Protein AF-A5GSL3-F1 (afdb_monomer_lite)

Sequence (99 aa):
MPLHNAILRYSQQRTRHHMTSSSSAPIRGAVVTTEDGGRLNAFASEPRMQVVEPENGWGFHERAEKLNGRMAMLGFIALLATEFAMGGEAFTRGLLGIG

Structure (mmCIF, N/CA/C/O backbone):
data_AF-A5GSL3-F1
#
_entry.id   AF-A5GSL3-F1
#
loop_
_atom_site.group_PDB
_atom_site.id
_atom_site.type_symbol
_atom_site.label_atom_id
_atom_site.label_alt_id
_atom_site.label_comp_id
_atom_site.label_asym_id
_atom_site.label_entity_id
_atom_site.label_seq_id
_atom_site.pdbx_PDB_ins_code
_atom_site.Cartn_x
_atom_site.Cartn_y
_atom_site.Cartn_z
_atom_site.occupancy
_atom_site.B_iso_or_equiv
_atom_site.auth_seq_id
_atom_site.auth_comp_id
_atom_site.auth_asym_id
_atom_site.auth_atom_id
_atom_site.pdbx_PDB_model_num
ATOM 1 N N . MET A 1 1 ? -28.466 -18.724 88.168 1.00 51.75 1 MET A N 1
ATOM 2 C CA . MET A 1 1 ? -28.256 -17.346 87.667 1.00 51.75 1 MET A CA 1
ATOM 3 C C . MET A 1 1 ? -28.469 -17.306 86.141 1.00 51.75 1 MET A C 1
ATOM 5 O O . MET A 1 1 ? -27.517 -17.532 85.408 1.00 51.75 1 MET A O 1
ATOM 9 N N . PRO A 1 2 ? -29.704 -17.106 85.637 1.00 60.25 2 PRO A N 1
ATOM 10 C CA . PRO A 1 2 ? -30.050 -17.254 84.209 1.00 60.25 2 PRO A CA 1
ATOM 11 C C . PRO A 1 2 ? -29.851 -15.990 83.342 1.00 60.25 2 PRO A C 1
ATOM 13 O O . PRO A 1 2 ? -29.929 -16.071 82.119 1.00 60.25 2 PRO A O 1
ATOM 16 N N . LEU A 1 3 ? -29.568 -14.827 83.944 1.00 57.53 3 LEU A N 1
ATOM 17 C CA . LEU A 1 3 ? -29.491 -13.541 83.229 1.00 57.53 3 LEU A CA 1
ATOM 18 C C . LEU A 1 3 ? -28.231 -13.377 82.363 1.00 57.53 3 LEU A C 1
ATOM 20 O O . LEU A 1 3 ? -28.264 -12.668 81.362 1.00 57.53 3 LEU A O 1
ATOM 24 N N . HIS A 1 4 ? -27.144 -14.080 82.687 1.00 57.91 4 HIS A N 1
ATOM 25 C CA . HIS A 1 4 ? -25.896 -14.002 81.921 1.00 57.91 4 HIS A CA 1
ATOM 26 C C . HIS A 1 4 ? -26.058 -14.576 80.499 1.00 57.91 4 HIS A C 1
ATOM 28 O O . HIS A 1 4 ? -25.588 -13.998 79.522 1.00 57.91 4 HIS A O 1
ATOM 34 N N . ASN A 1 5 ? -26.835 -15.657 80.365 1.00 60.00 5 ASN A N 1
ATOM 35 C CA . ASN A 1 5 ? -27.130 -16.272 79.069 1.00 60.00 5 ASN A CA 1
ATOM 36 C C . ASN A 1 5 ? -28.136 -15.469 78.233 1.00 60.00 5 ASN A C 1
ATOM 38 O O . ASN A 1 5 ? -28.132 -15.592 77.010 1.00 60.00 5 ASN A O 1
ATOM 42 N N . ALA A 1 6 ? -28.992 -14.656 78.861 1.00 62.75 6 ALA A N 1
ATOM 43 C CA . ALA A 1 6 ? -29.951 -13.812 78.149 1.00 62.75 6 ALA A CA 1
ATOM 44 C C . ALA A 1 6 ? -29.258 -12.620 77.468 1.00 62.75 6 ALA A C 1
ATOM 46 O O . ALA A 1 6 ? -29.552 -12.318 76.314 1.00 62.75 6 ALA A O 1
ATOM 47 N N . ILE A 1 7 ? -28.278 -12.003 78.137 1.00 59.34 7 ILE A N 1
ATOM 48 C CA . ILE A 1 7 ? -27.526 -10.854 77.607 1.00 59.34 7 ILE A CA 1
ATOM 49 C C . ILE A 1 7 ? -26.631 -11.268 76.432 1.00 59.34 7 ILE A C 1
ATOM 51 O O . ILE A 1 7 ? -26.572 -10.556 75.434 1.00 59.34 7 ILE A O 1
ATOM 55 N N . LEU A 1 8 ? -26.007 -12.449 76.498 1.00 59.41 8 LEU A N 1
ATOM 56 C CA . LEU A 1 8 ? -25.202 -12.989 75.394 1.00 59.41 8 LEU A CA 1
ATOM 57 C C . LEU A 1 8 ? -26.057 -13.358 74.170 1.00 59.41 8 LEU A C 1
ATOM 59 O O . LEU A 1 8 ? -25.621 -13.204 73.032 1.00 59.41 8 LEU A O 1
ATOM 63 N N . ARG A 1 9 ? -27.302 -13.805 74.378 1.00 63.19 9 ARG A N 1
ATOM 64 C CA . ARG A 1 9 ? -28.257 -14.020 73.275 1.00 63.19 9 ARG A CA 1
ATOM 65 C C . ARG A 1 9 ? -28.741 -12.694 72.688 1.00 63.19 9 ARG A C 1
ATOM 67 O O . ARG A 1 9 ? -28.854 -12.581 71.471 1.00 63.19 9 ARG A O 1
ATOM 74 N N . TYR A 1 10 ? -28.948 -11.686 73.534 1.00 55.34 10 TYR A N 1
ATOM 75 C CA . TYR A 1 10 ? -29.348 -10.344 73.117 1.00 55.34 10 TYR A CA 1
ATOM 76 C C . TYR A 1 10 ? -28.239 -9.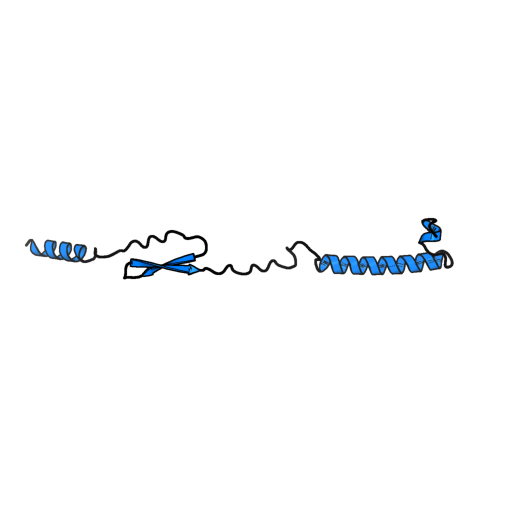621 72.330 1.00 55.34 10 TYR A C 1
ATOM 78 O O . TYR A 1 10 ? -28.522 -8.989 71.311 1.00 55.34 10 TYR A O 1
ATOM 86 N N . SER A 1 11 ? -26.967 -9.768 72.728 1.00 54.16 11 SER A N 1
ATOM 87 C CA . SER A 1 11 ? -25.829 -9.188 71.998 1.00 54.16 11 SER A CA 1
ATOM 88 C C . SER A 1 11 ? -25.607 -9.851 70.636 1.00 54.16 11 SER A C 1
ATOM 90 O O . SER A 1 11 ? -25.250 -9.165 69.684 1.00 54.16 11 SER A O 1
ATOM 92 N N . GLN A 1 12 ? -25.891 -11.152 70.510 1.00 55.09 12 GLN A N 1
ATOM 93 C CA . GLN A 1 12 ? -25.801 -11.873 69.234 1.00 55.09 12 GLN A CA 1
ATOM 94 C C . GLN A 1 12 ? -26.985 -11.592 68.295 1.00 55.09 12 GLN A C 1
ATOM 96 O O . GLN A 1 12 ? -26.835 -11.681 67.076 1.00 55.09 12 GLN A O 1
ATOM 101 N N . GLN A 1 13 ? -28.157 -11.232 68.831 1.00 49.81 13 GLN A N 1
ATOM 102 C CA . GLN A 1 13 ? -29.331 -10.874 68.024 1.00 49.81 13 GLN A CA 1
ATOM 103 C C . GLN A 1 13 ? -29.289 -9.428 67.512 1.00 49.81 13 GLN A C 1
ATOM 105 O O . GLN A 1 13 ? -29.752 -9.171 66.402 1.00 49.81 13 GLN A O 1
ATOM 110 N N . ARG A 1 14 ? -28.679 -8.489 68.251 1.00 48.56 14 ARG A N 1
ATOM 111 C CA . ARG A 1 14 ? -28.602 -7.073 67.841 1.00 48.56 14 ARG A CA 1
ATOM 112 C C . ARG A 1 14 ? -27.724 -6.830 66.606 1.00 48.56 14 ARG A C 1
ATOM 114 O O . ARG A 1 14 ? -27.910 -5.832 65.920 1.00 48.56 14 ARG A O 1
ATOM 121 N N . THR A 1 15 ? -26.827 -7.759 66.282 1.00 49.34 15 THR A N 1
ATOM 122 C CA . THR A 1 15 ? -25.955 -7.687 65.094 1.00 49.34 15 THR A CA 1
ATOM 123 C C . THR A 1 15 ? -26.607 -8.281 63.836 1.00 49.34 15 THR A C 1
ATOM 125 O O . THR A 1 15 ? -25.973 -8.369 62.790 1.00 49.34 15 THR A O 1
ATOM 128 N N . ARG A 1 16 ? -27.884 -8.690 63.894 1.00 46.16 16 ARG A N 1
ATOM 129 C CA . ARG A 1 16 ? -28.632 -9.218 62.738 1.00 46.16 16 ARG A CA 1
ATOM 130 C C . ARG A 1 16 ? -29.682 -8.248 62.200 1.00 46.16 16 ARG A C 1
ATOM 132 O O . ARG A 1 16 ? -30.777 -8.660 61.829 1.00 46.16 16 ARG A O 1
ATOM 139 N N . HIS A 1 17 ? -29.330 -6.971 62.095 1.00 40.31 17 HIS A N 1
ATOM 140 C CA . HIS A 1 17 ? -30.100 -6.017 61.305 1.00 40.31 17 HIS A CA 1
ATOM 141 C C . HIS A 1 17 ? -29.244 -5.451 60.172 1.00 40.31 17 HIS A C 1
ATOM 143 O O . HIS A 1 17 ? -28.247 -4.779 60.402 1.00 40.31 17 HIS A O 1
ATOM 149 N N . HIS A 1 18 ? -29.708 -5.740 58.954 1.00 45.34 18 HIS A N 1
ATOM 150 C CA . HIS A 1 18 ? -29.329 -5.125 57.684 1.00 45.34 18 HIS A CA 1
ATOM 151 C C . HIS A 1 18 ? -27.974 -5.515 57.067 1.00 45.34 18 HIS A C 1
ATOM 153 O O . HIS A 1 18 ? -27.150 -4.675 56.730 1.00 45.34 18 HIS A O 1
ATOM 159 N N . MET A 1 19 ? -27.788 -6.809 56.798 1.00 36.31 19 MET A N 1
ATOM 160 C CA . MET A 1 19 ? -27.053 -7.205 55.593 1.00 36.31 19 MET A CA 1
ATOM 161 C C . MET A 1 19 ? -28.041 -7.158 54.427 1.00 36.31 19 MET A C 1
ATOM 163 O O . MET A 1 19 ? -28.726 -8.140 54.144 1.00 36.31 19 MET A O 1
ATOM 167 N N . THR A 1 20 ? -28.169 -5.997 53.784 1.00 43.12 20 THR A N 1
ATOM 168 C CA . THR A 1 20 ? -28.685 -5.938 52.417 1.00 43.12 20 THR A CA 1
ATOM 169 C C . THR A 1 20 ? -27.714 -6.723 51.559 1.00 43.12 20 THR A C 1
ATOM 171 O O . THR A 1 20 ? -26.587 -6.305 51.308 1.00 43.12 20 THR A O 1
ATOM 174 N N . SER A 1 21 ? -28.125 -7.925 51.161 1.00 46.41 21 SER A N 1
ATOM 175 C CA . SER A 1 21 ? -27.462 -8.655 50.094 1.00 46.41 21 SER A CA 1
ATOM 176 C C . SER A 1 21 ? -27.499 -7.759 48.861 1.00 46.41 21 SER A C 1
ATOM 178 O O . SER A 1 21 ? -28.553 -7.603 48.242 1.00 46.41 21 SER A O 1
ATOM 180 N N . SER A 1 22 ? -26.371 -7.131 48.547 1.00 53.47 22 SER A N 1
ATOM 181 C CA . SER A 1 22 ? -26.142 -6.399 47.310 1.00 53.47 22 SER A CA 1
ATOM 182 C C . SER A 1 22 ? -26.219 -7.388 46.146 1.00 53.47 22 SER A C 1
ATOM 184 O O . SER A 1 22 ? -25.215 -7.902 45.661 1.00 53.47 22 SER A O 1
ATOM 186 N N . SER A 1 23 ? -27.433 -7.722 45.709 1.00 53.31 23 SER A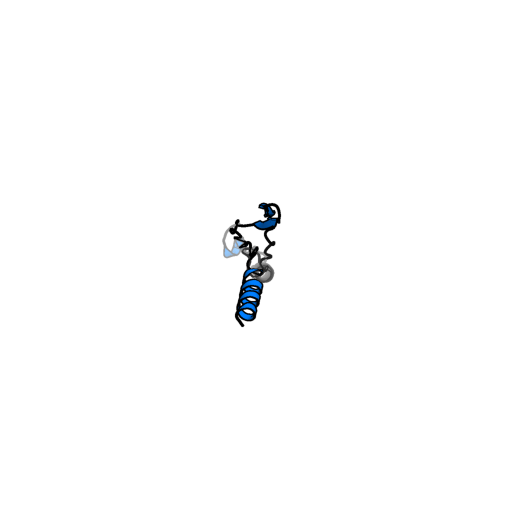 N 1
ATOM 187 C CA . SER A 1 23 ? -27.636 -8.501 44.495 1.00 53.31 23 SER A CA 1
ATOM 188 C C . SER A 1 23 ? -27.367 -7.579 43.310 1.00 53.31 23 SER A C 1
ATOM 190 O O . SER A 1 23 ? -28.278 -6.963 42.755 1.00 53.31 23 SER A O 1
ATOM 192 N N . SER A 1 24 ? -26.092 -7.444 42.954 1.00 56.44 24 SER A N 1
ATOM 193 C CA . SER A 1 24 ? -25.657 -6.829 41.708 1.00 56.44 24 SER A CA 1
ATOM 194 C C . SER A 1 24 ? -26.091 -7.729 40.553 1.00 56.44 24 SER A C 1
ATOM 196 O O . SER A 1 24 ? -25.356 -8.604 40.103 1.00 56.44 24 SER A O 1
ATOM 198 N N . ALA A 1 25 ? -27.322 -7.555 40.070 1.00 56.00 25 ALA A N 1
ATOM 199 C CA . ALA A 1 25 ? -27.692 -8.121 38.781 1.00 56.00 25 ALA A CA 1
ATOM 200 C C . ALA A 1 25 ? -26.695 -7.564 37.742 1.00 56.00 25 ALA A C 1
ATOM 202 O O . ALA A 1 25 ? -26.608 -6.340 37.600 1.00 56.00 25 ALA A O 1
ATOM 203 N N . PRO A 1 26 ? -25.893 -8.405 37.060 1.00 59.53 26 PRO A N 1
ATOM 204 C CA . PRO A 1 26 ? -24.869 -7.913 36.152 1.00 59.53 26 PRO A CA 1
ATOM 205 C C . PRO A 1 26 ? -25.543 -7.373 34.889 1.00 59.53 26 PRO A C 1
ATOM 207 O O . PRO A 1 26 ? -25.857 -8.118 33.960 1.00 59.53 26 PRO A O 1
ATOM 210 N N . ILE A 1 27 ? -25.780 -6.063 34.848 1.00 63.09 27 ILE A N 1
ATOM 211 C CA . ILE A 1 27 ? -26.180 -5.371 33.625 1.00 63.09 27 ILE A CA 1
ATOM 212 C C . ILE A 1 27 ? -24.916 -5.228 32.770 1.00 63.09 27 ILE A C 1
ATOM 214 O O . ILE A 1 27 ? -23.955 -4.567 33.160 1.00 63.09 27 ILE A O 1
ATOM 218 N N . ARG A 1 28 ? -24.879 -5.903 31.614 1.00 71.50 28 ARG A N 1
ATOM 219 C CA . ARG A 1 28 ? -23.711 -5.878 30.717 1.00 71.50 28 ARG A CA 1
ATOM 220 C C . ARG A 1 28 ? -23.388 -4.439 30.312 1.00 71.50 28 ARG A C 1
ATOM 222 O O . ARG A 1 28 ? -24.236 -3.759 29.748 1.00 71.50 28 ARG A O 1
ATOM 229 N N . GLY A 1 29 ? -22.151 -4.013 30.563 1.00 69.94 29 GLY A N 1
ATOM 230 C CA . GLY A 1 29 ? -21.676 -2.675 30.200 1.00 69.94 29 GLY A CA 1
ATOM 231 C C . GLY A 1 29 ? -22.095 -1.561 31.163 1.00 69.94 29 GLY A C 1
ATOM 232 O O . GLY A 1 29 ? -21.899 -0.395 30.834 1.00 69.94 29 GLY A O 1
ATOM 233 N N . ALA A 1 30 ? -22.639 -1.884 32.341 1.00 71.38 30 ALA A N 1
ATOM 234 C CA . ALA A 1 30 ? -22.942 -0.893 33.366 1.00 71.38 30 ALA A CA 1
ATOM 235 C C . ALA A 1 30 ? -22.490 -1.354 34.757 1.00 71.38 30 ALA A C 1
ATOM 237 O O . ALA A 1 30 ? -22.644 -2.519 35.127 1.00 71.38 30 ALA A O 1
ATOM 238 N N . VAL A 1 31 ? -21.951 -0.424 35.544 1.00 76.69 31 VAL A N 1
ATOM 239 C CA . VAL A 1 31 ? -21.720 -0.634 36.977 1.00 76.69 31 VAL A CA 1
ATOM 240 C C . VAL A 1 31 ? -22.990 -0.216 37.704 1.00 76.69 31 VAL A C 1
ATOM 242 O O . VAL A 1 31 ? -23.433 0.924 37.571 1.00 76.69 31 VAL A O 1
ATOM 245 N N . VAL A 1 32 ? -23.591 -1.144 38.450 1.00 74.56 32 VAL A N 1
ATOM 246 C CA . VAL A 1 32 ? -24.851 -0.903 39.161 1.00 74.56 32 VAL A CA 1
ATOM 247 C C . VAL A 1 32 ? -24.578 -0.742 40.651 1.00 74.56 32 VAL A C 1
ATOM 249 O O . VAL A 1 32 ? -24.010 -1.641 41.272 1.00 74.56 32 VAL A O 1
ATOM 252 N N . THR A 1 33 ? -25.005 0.380 41.229 1.00 74.62 33 THR A N 1
ATOM 253 C CA . THR A 1 33 ? -25.015 0.596 42.682 1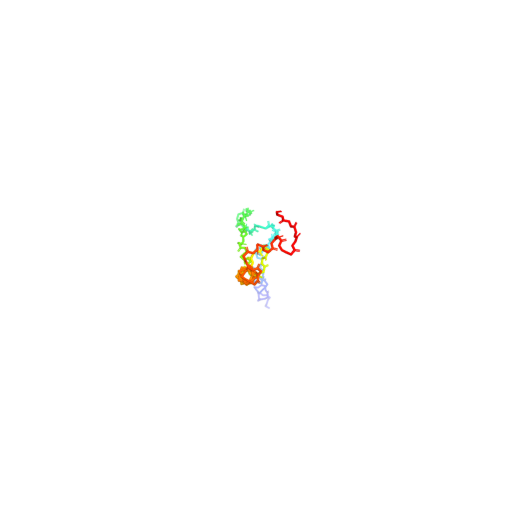.00 74.62 33 THR A CA 1
ATOM 254 C C . THR A 1 33 ? -26.453 0.760 43.169 1.00 74.62 33 THR A C 1
ATOM 256 O O . THR A 1 33 ? -27.316 1.278 42.462 1.00 74.62 33 THR A O 1
ATOM 259 N N . THR A 1 34 ? -26.747 0.245 44.362 1.00 76.50 34 THR A N 1
ATOM 260 C CA . THR A 1 34 ? -28.049 0.421 45.022 1.00 76.50 34 THR A CA 1
ATOM 261 C C . THR A 1 34 ? -27.863 1.408 46.160 1.00 76.50 34 THR A C 1
ATOM 263 O O . THR A 1 34 ? -27.006 1.190 47.013 1.00 76.50 34 THR A O 1
ATOM 266 N N . GLU A 1 35 ? -28.622 2.500 46.139 1.00 76.31 35 GLU A N 1
ATOM 267 C CA . GLU A 1 35 ? -28.601 3.513 47.197 1.00 76.31 35 GLU A CA 1
ATOM 268 C C . GLU A 1 35 ? -29.399 3.055 48.424 1.00 76.31 35 GLU A C 1
ATOM 270 O O . GLU A 1 35 ? -30.308 2.227 48.318 1.00 76.31 35 GLU A O 1
ATOM 275 N N . ASP A 1 36 ? -29.135 3.679 49.575 1.00 67.94 36 ASP A N 1
ATOM 276 C CA . ASP A 1 36 ? -29.834 3.419 50.844 1.00 67.94 36 ASP A CA 1
ATOM 277 C C . ASP A 1 36 ? -31.361 3.628 50.752 1.00 67.94 36 ASP A C 1
ATOM 279 O O . ASP A 1 36 ? -32.127 3.047 51.518 1.00 67.94 36 ASP A O 1
ATOM 283 N N . GLY A 1 37 ? -31.825 4.421 49.776 1.00 76.88 37 GLY A N 1
ATOM 284 C CA . GLY A 1 37 ? -33.243 4.641 49.466 1.00 76.88 37 GLY A CA 1
ATOM 285 C C . GLY A 1 37 ? -33.886 3.590 48.550 1.00 76.88 37 GLY A C 1
ATOM 286 O O . GLY A 1 37 ? -35.004 3.804 48.081 1.00 76.88 37 GLY A O 1
ATOM 287 N N . GLY A 1 38 ? -33.195 2.491 48.231 1.00 72.69 38 GLY A N 1
ATOM 288 C CA . GLY A 1 38 ? -33.710 1.415 47.373 1.00 72.69 38 GLY A CA 1
ATOM 289 C C . GLY A 1 38 ? -33.764 1.754 45.878 1.00 72.69 38 GLY A C 1
ATOM 290 O O . GLY A 1 38 ? -34.343 1.001 45.094 1.00 72.69 38 GLY A O 1
ATOM 291 N N . ARG A 1 39 ? -33.171 2.882 45.465 1.00 75.88 39 ARG A N 1
ATOM 292 C CA . ARG A 1 39 ? -33.040 3.265 44.054 1.00 75.88 39 ARG A CA 1
ATOM 293 C C . ARG A 1 39 ? -31.830 2.568 43.434 1.00 75.88 39 ARG A C 1
ATOM 295 O O . ARG A 1 39 ? -30.777 2.451 44.060 1.00 75.88 39 ARG A O 1
ATOM 302 N N . LEU A 1 40 ? -31.997 2.110 42.196 1.00 80.50 40 LEU A N 1
ATOM 303 C CA . LEU A 1 40 ? -30.947 1.476 41.402 1.00 80.50 40 LEU A CA 1
ATOM 304 C C . LEU A 1 40 ? -30.311 2.519 40.480 1.00 80.50 40 LEU A C 1
ATOM 306 O O . LEU A 1 40 ? -31.006 3.096 39.643 1.00 80.50 40 LEU A O 1
ATOM 310 N N . ASN A 1 41 ? -29.000 2.718 40.599 1.00 76.81 41 ASN A N 1
ATOM 311 C CA . ASN A 1 41 ? -28.222 3.556 39.693 1.00 76.81 41 ASN A CA 1
ATOM 312 C C . ASN A 1 41 ? -27.387 2.672 38.773 1.00 76.81 41 ASN A C 1
ATOM 314 O O . ASN A 1 41 ? -26.608 1.848 39.250 1.00 76.81 41 ASN A O 1
ATOM 318 N N . ALA A 1 42 ? -27.529 2.854 37.462 1.00 81.19 42 ALA A N 1
ATOM 319 C CA . ALA A 1 42 ? -26.713 2.183 36.458 1.00 81.19 42 ALA A CA 1
ATOM 320 C C . ALA A 1 42 ? -25.807 3.213 35.775 1.00 81.19 42 ALA A C 1
ATOM 322 O O . ALA A 1 42 ? -26.280 4.070 35.030 1.00 81.19 42 ALA A O 1
ATOM 323 N N . PHE A 1 43 ? -24.504 3.126 36.035 1.00 76.69 43 PHE A N 1
ATOM 324 C CA . PHE A 1 43 ? -23.493 3.964 35.394 1.00 76.69 43 PHE A CA 1
ATOM 325 C C . PHE A 1 43 ? -22.959 3.263 34.147 1.00 76.69 43 PHE A C 1
ATOM 327 O O . PHE A 1 43 ? -22.563 2.098 34.221 1.00 76.69 43 PHE A O 1
ATOM 334 N N . ALA A 1 44 ? -22.937 3.960 33.008 1.00 74.50 44 ALA A N 1
ATOM 335 C CA . ALA A 1 44 ? -22.372 3.431 31.772 1.00 74.50 44 ALA A CA 1
ATOM 336 C C . ALA A 1 44 ? -20.873 3.150 31.955 1.00 74.50 44 ALA A C 1
ATOM 338 O O . ALA A 1 44 ? -20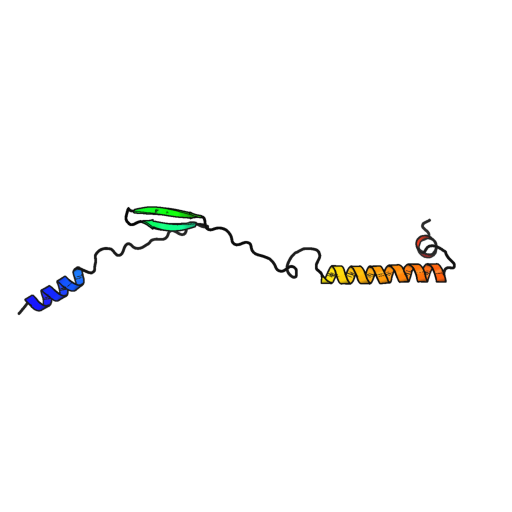.112 4.022 32.372 1.00 74.50 44 ALA A O 1
ATOM 339 N N . SER A 1 45 ? -20.452 1.922 31.661 1.00 74.50 45 SER A N 1
ATOM 340 C CA . SER A 1 45 ? -19.042 1.551 31.630 1.00 74.50 45 SER A CA 1
ATOM 341 C C . SER A 1 45 ? -18.512 1.814 30.225 1.00 74.50 45 SER A C 1
ATOM 343 O O . SER A 1 45 ? -18.933 1.166 29.267 1.00 74.50 45 SER A O 1
ATOM 345 N N . GLU A 1 46 ? -17.607 2.781 30.094 1.00 74.81 46 GLU A N 1
ATOM 346 C CA . GLU A 1 46 ? -16.995 3.095 28.806 1.00 74.81 46 GLU A CA 1
ATOM 347 C C . GLU A 1 46 ? -16.091 1.942 28.342 1.00 74.81 46 GLU A C 1
ATOM 349 O O . GLU A 1 46 ? -15.219 1.487 29.095 1.00 74.81 46 GLU A O 1
ATOM 354 N N . PRO A 1 47 ? -16.262 1.448 27.103 1.00 78.75 47 PRO A N 1
ATOM 355 C CA . PRO A 1 47 ? -15.341 0.480 26.536 1.00 78.75 47 PRO A CA 1
ATOM 356 C C . PRO A 1 47 ? -13.936 1.083 26.423 1.00 78.75 47 PRO A C 1
ATOM 358 O O . PRO A 1 47 ? -13.718 2.069 25.723 1.00 78.75 47 PRO A O 1
ATOM 361 N N . ARG A 1 48 ? -12.957 0.459 27.083 1.00 73.62 48 ARG A N 1
ATOM 362 C CA . ARG A 1 48 ? -11.536 0.797 26.916 1.00 73.62 48 ARG A CA 1
ATOM 363 C C . ARG A 1 48 ? -11.117 0.608 25.455 1.00 73.62 48 ARG A C 1
ATOM 365 O O . ARG A 1 48 ? -11.297 -0.478 24.903 1.00 73.62 48 ARG A O 1
ATOM 372 N N . MET A 1 49 ? -10.523 1.641 24.856 1.00 77.88 49 MET A N 1
ATOM 373 C CA . MET A 1 49 ? -9.916 1.552 23.527 1.00 77.88 49 MET A CA 1
ATOM 374 C C . MET A 1 49 ? -8.781 0.525 23.573 1.00 77.88 49 MET A C 1
ATOM 376 O O . MET A 1 49 ? -7.785 0.718 24.272 1.00 77.88 49 MET A O 1
ATOM 380 N N . GLN A 1 50 ? -8.950 -0.597 22.877 1.00 75.94 50 GLN A N 1
ATOM 381 C CA . GLN A 1 50 ? -7.913 -1.618 22.778 1.00 75.94 50 GLN A CA 1
ATOM 382 C C . GLN A 1 50 ? -6.980 -1.224 21.637 1.00 75.94 50 GLN A C 1
ATOM 384 O O . GLN A 1 50 ? -7.338 -1.334 20.468 1.00 75.94 50 GLN A O 1
ATOM 389 N N . VAL A 1 51 ? -5.796 -0.723 21.984 1.00 68.12 51 VAL A N 1
ATOM 390 C CA . VAL A 1 51 ? -4.736 -0.488 21.005 1.00 68.12 51 VAL A CA 1
ATOM 391 C C . VAL A 1 51 ? -4.150 -1.850 20.663 1.00 68.12 51 VAL A C 1
ATOM 393 O O . VAL A 1 51 ? -3.465 -2.459 21.482 1.00 68.12 51 VAL A O 1
ATOM 396 N N . VAL A 1 52 ? -4.482 -2.358 19.480 1.00 69.38 52 VAL A N 1
ATOM 397 C CA . VAL A 1 52 ? -3.800 -3.530 18.932 1.00 69.38 52 VAL A CA 1
ATOM 398 C C . VAL A 1 52 ? -2.414 -3.064 18.511 1.00 69.38 52 VAL A C 1
ATOM 400 O O . VAL A 1 52 ? -2.285 -2.034 17.848 1.00 69.38 52 VAL A O 1
ATOM 403 N N . GLU A 1 53 ? -1.376 -3.782 18.928 1.00 71.69 53 GLU A N 1
ATOM 404 C CA . GLU A 1 53 ? -0.014 -3.469 18.507 1.00 71.69 53 GLU A CA 1
ATOM 405 C C . GLU A 1 53 ? 0.058 -3.463 16.969 1.00 71.69 53 GLU A C 1
ATOM 407 O O . GLU A 1 53 ? -0.525 -4.347 16.331 1.00 71.69 53 GLU A O 1
ATOM 412 N N . PRO A 1 54 ? 0.777 -2.506 16.354 1.00 62.75 54 PRO A N 1
ATOM 413 C CA . PRO A 1 54 ? 0.885 -2.395 14.895 1.00 62.75 54 PRO A CA 1
ATOM 414 C C . PRO A 1 54 ? 1.521 -3.633 14.238 1.00 62.75 54 PRO A C 1
ATOM 416 O O . PRO A 1 54 ? 1.463 -3.792 13.024 1.00 62.75 54 PRO A O 1
ATOM 419 N N . GLU A 1 55 ? 2.115 -4.516 15.039 1.00 64.75 55 GLU A N 1
ATOM 420 C CA . GLU A 1 55 ? 2.700 -5.796 14.641 1.00 64.75 55 GLU A CA 1
ATOM 421 C C . GLU A 1 55 ? 1.686 -6.946 14.542 1.00 64.75 55 GLU A C 1
ATOM 423 O O . GLU A 1 55 ? 1.996 -7.981 13.958 1.00 64.75 55 GLU A O 1
ATOM 428 N N . ASN A 1 56 ? 0.518 -6.782 15.171 1.00 65.62 56 ASN A N 1
ATOM 429 C CA . ASN A 1 56 ? -0.506 -7.810 15.369 1.00 65.62 56 ASN A CA 1
ATOM 430 C C . ASN A 1 56 ? -1.846 -7.441 14.694 1.00 65.62 56 ASN A C 1
ATOM 432 O O . ASN A 1 56 ? -2.840 -8.153 14.845 1.00 65.62 56 ASN A O 1
ATOM 436 N N . GLY A 1 57 ? -1.892 -6.319 13.965 1.00 65.38 57 GLY A N 1
ATOM 437 C CA . GLY A 1 57 ? -3.049 -5.869 13.185 1.00 65.38 57 GLY A CA 1
ATOM 438 C C . GLY A 1 57 ? -3.053 -6.419 11.755 1.00 65.38 57 GLY A C 1
ATOM 439 O O . GLY A 1 57 ? -2.042 -6.876 11.249 1.00 65.38 57 GLY A O 1
ATOM 440 N N . TRP A 1 58 ? -4.187 -6.368 11.057 1.00 67.25 58 TRP A N 1
ATOM 441 C CA . TRP A 1 58 ? -4.265 -6.713 9.631 1.00 67.25 58 TRP A CA 1
ATOM 442 C C . TRP A 1 58 ? -3.986 -5.451 8.794 1.00 67.25 58 TRP A C 1
ATOM 444 O O . TRP A 1 58 ? -4.724 -4.476 8.916 1.00 67.25 58 TRP A O 1
ATOM 454 N N . GLY A 1 59 ? -2.916 -5.429 7.984 1.00 73.75 59 GLY A N 1
ATOM 455 C CA . GLY A 1 59 ? -2.539 -4.253 7.184 1.00 73.75 59 GLY A CA 1
ATOM 456 C C . GLY A 1 59 ? -1.049 -4.155 6.836 1.00 73.75 59 GLY A C 1
ATOM 457 O O . GLY A 1 59 ? -0.301 -5.133 6.934 1.00 73.75 59 GLY A O 1
ATOM 458 N N . PHE A 1 60 ? -0.616 -2.963 6.414 1.00 70.00 60 PHE A N 1
ATOM 459 C CA . PHE A 1 60 ? 0.789 -2.673 6.123 1.00 70.00 60 PHE A CA 1
ATOM 460 C C . PHE A 1 60 ? 1.608 -2.684 7.416 1.00 70.00 60 PHE A C 1
ATOM 462 O O . PHE A 1 60 ? 1.400 -1.874 8.312 1.00 70.00 60 PHE A O 1
ATOM 469 N N . HIS A 1 61 ? 2.525 -3.644 7.514 1.00 81.31 61 HIS A N 1
ATOM 470 C CA . HIS A 1 61 ? 3.466 -3.738 8.623 1.00 81.31 61 HIS A CA 1
ATOM 471 C C . HIS A 1 61 ? 4.780 -3.076 8.237 1.00 81.31 61 HIS A C 1
ATOM 473 O O . HIS A 1 61 ? 5.266 -3.268 7.122 1.00 81.31 61 HIS A O 1
ATOM 479 N N . GLU A 1 62 ? 5.436 -2.429 9.196 1.00 84.38 62 GLU A N 1
ATOM 480 C CA . GLU A 1 62 ? 6.723 -1.757 8.985 1.00 84.38 62 GLU A CA 1
ATOM 481 C C . GLU A 1 62 ? 7.785 -2.688 8.359 1.00 84.38 62 GLU A C 1
ATOM 483 O O . GLU A 1 62 ? 8.563 -2.289 7.491 1.00 84.38 62 GLU A O 1
ATOM 488 N N . ARG A 1 63 ? 7.798 -3.971 8.753 1.00 84.88 63 ARG A N 1
ATOM 489 C CA . ARG A 1 63 ? 8.689 -4.989 8.166 1.00 84.88 63 ARG A CA 1
ATOM 490 C C . ARG A 1 63 ? 8.378 -5.237 6.685 1.00 84.88 63 ARG A C 1
ATOM 492 O O . ARG A 1 63 ? 9.304 -5.337 5.882 1.00 84.88 63 ARG A O 1
ATOM 499 N N . ALA A 1 64 ? 7.096 -5.323 6.330 1.00 87.62 64 ALA A N 1
ATOM 500 C CA . ALA A 1 64 ? 6.648 -5.548 4.958 1.00 87.62 64 ALA A CA 1
ATOM 501 C C . ALA A 1 64 ? 6.944 -4.331 4.070 1.00 87.62 64 ALA A C 1
ATOM 503 O O . ALA A 1 64 ? 7.444 -4.491 2.962 1.00 87.62 64 ALA A O 1
ATOM 504 N N . GLU A 1 65 ? 6.731 -3.116 4.574 1.00 89.12 65 GLU A N 1
ATOM 505 C CA . GLU A 1 65 ? 7.065 -1.880 3.858 1.00 89.12 65 GLU A CA 1
ATOM 506 C C . GLU A 1 65 ? 8.571 -1.755 3.599 1.00 89.12 65 GLU A C 1
ATOM 508 O O . GLU A 1 65 ? 8.990 -1.500 2.467 1.00 89.12 65 GLU A O 1
ATOM 513 N N . LYS A 1 66 ? 9.401 -2.018 4.618 1.00 93.25 66 LYS A N 1
ATOM 514 C CA . LYS A 1 66 ? 10.867 -2.030 4.479 1.00 93.25 66 LYS A CA 1
ATOM 515 C C . LYS A 1 66 ? 11.336 -3.074 3.467 1.00 93.25 66 LYS A C 1
ATOM 517 O O . LYS A 1 66 ? 12.249 -2.796 2.688 1.00 93.25 66 LYS A O 1
ATOM 522 N N . LEU A 1 67 ? 10.736 -4.265 3.471 1.00 92.94 67 LEU A N 1
ATOM 523 C CA . LEU A 1 67 ? 11.056 -5.311 2.502 1.00 92.94 67 LEU A CA 1
ATOM 524 C C . LEU A 1 67 ? 10.652 -4.890 1.084 1.00 92.94 67 LEU A C 1
ATOM 526 O O . LEU A 1 67 ? 11.489 -4.933 0.186 1.00 92.94 67 LEU A O 1
ATOM 530 N N . ASN A 1 68 ? 9.419 -4.419 0.895 1.00 93.94 68 ASN A N 1
ATOM 531 C CA . ASN A 1 68 ? 8.915 -3.972 -0.404 1.00 93.94 68 ASN A CA 1
ATOM 532 C C . ASN A 1 68 ? 9.766 -2.834 -0.980 1.00 93.94 68 ASN A C 1
ATOM 534 O O . ASN A 1 68 ? 10.138 -2.882 -2.151 1.00 93.94 68 ASN A O 1
ATOM 538 N N . GLY A 1 69 ? 10.156 -1.860 -0.152 1.00 96.31 69 GLY A N 1
ATOM 539 C CA . GLY A 1 69 ? 11.048 -0.776 -0.564 1.00 96.31 69 GLY A CA 1
ATOM 540 C C . GLY A 1 69 ? 12.414 -1.277 -1.045 1.00 96.31 69 GLY A C 1
ATOM 541 O O . GLY A 1 69 ? 12.901 -0.835 -2.084 1.00 96.31 69 GLY A O 1
ATOM 542 N N . ARG A 1 70 ? 13.017 -2.253 -0.351 1.00 97.75 70 ARG A N 1
ATOM 543 C CA . ARG A 1 70 ? 14.290 -2.868 -0.779 1.00 97.75 70 ARG A CA 1
ATOM 544 C C . ARG A 1 70 ? 14.147 -3.630 -2.091 1.00 97.75 70 ARG A C 1
ATOM 546 O O . ARG A 1 70 ? 14.992 -3.485 -2.970 1.00 97.75 70 ARG A O 1
ATOM 553 N N . MET A 1 71 ? 13.079 -4.412 -2.237 1.00 97.50 71 MET A N 1
ATOM 554 C CA . MET A 1 71 ? 12.818 -5.151 -3.473 1.00 97.50 71 MET A CA 1
ATOM 555 C C . MET A 1 71 ? 12.594 -4.202 -4.653 1.00 97.50 71 MET A C 1
ATOM 557 O O . MET A 1 71 ? 13.099 -4.465 -5.739 1.00 97.50 71 MET A O 1
ATOM 561 N N . ALA A 1 72 ? 11.923 -3.068 -4.436 1.00 97.00 72 ALA A N 1
ATOM 562 C CA . ALA A 1 72 ? 11.758 -2.039 -5.459 1.00 97.00 72 ALA A CA 1
ATOM 563 C C . ALA A 1 72 ? 13.100 -1.415 -5.880 1.00 97.00 72 ALA A C 1
ATOM 565 O O . ALA A 1 72 ? 13.353 -1.270 -7.075 1.00 97.00 72 ALA A O 1
ATOM 566 N N . MET A 1 73 ? 13.990 -1.106 -4.927 1.00 98.06 73 MET A N 1
ATOM 567 C CA . MET A 1 73 ? 15.338 -0.606 -5.240 1.00 98.06 73 MET A CA 1
ATOM 568 C C . MET A 1 73 ? 16.139 -1.620 -6.066 1.00 98.06 73 MET A C 1
ATOM 570 O O . MET A 1 73 ? 16.750 -1.250 -7.067 1.00 98.06 73 MET A O 1
ATOM 574 N N . LEU A 1 74 ? 16.101 -2.901 -5.685 1.00 97.75 74 LEU A N 1
ATOM 575 C CA . LEU A 1 74 ? 16.767 -3.967 -6.437 1.00 97.75 74 LEU A CA 1
ATOM 576 C C . LEU A 1 74 ? 16.163 -4.151 -7.833 1.00 97.75 74 LEU A C 1
ATOM 578 O O . 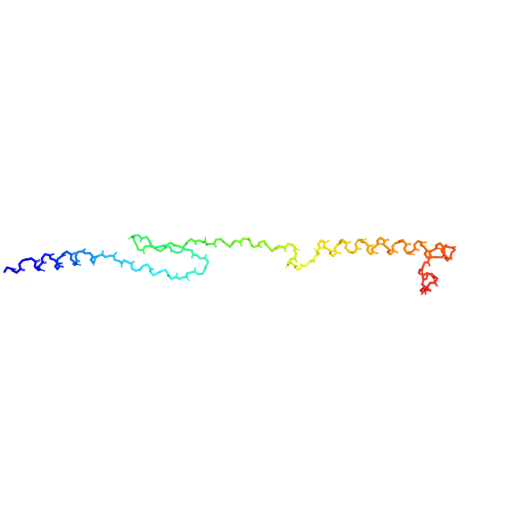LEU A 1 74 ? 16.910 -4.266 -8.799 1.00 97.75 74 LEU A O 1
ATOM 582 N N . GLY A 1 75 ? 14.834 -4.135 -7.956 1.00 95.62 75 GLY A N 1
ATOM 583 C CA . GLY A 1 75 ? 14.141 -4.238 -9.240 1.00 95.62 75 GLY A CA 1
ATOM 584 C C . GLY A 1 75 ? 14.492 -3.088 -10.182 1.00 95.62 75 GLY A C 1
ATOM 585 O O . GLY A 1 75 ? 14.764 -3.318 -11.355 1.00 95.62 75 GLY A O 1
ATOM 586 N N . PHE A 1 76 ? 14.574 -1.861 -9.667 1.00 94.94 76 PHE A N 1
ATOM 587 C CA . PHE A 1 76 ? 14.980 -0.703 -10.460 1.00 94.94 76 PHE A CA 1
ATOM 588 C C . PHE A 1 76 ? 16.433 -0.806 -10.945 1.00 94.94 76 PHE A C 1
ATOM 590 O O . PHE A 1 76 ? 16.704 -0.603 -12.126 1.00 94.94 76 PHE A O 1
ATOM 597 N N . ILE A 1 77 ? 17.363 -1.182 -10.062 1.00 96.19 77 ILE A N 1
ATOM 598 C CA . ILE A 1 77 ? 18.769 -1.394 -10.443 1.00 96.19 77 ILE A CA 1
ATOM 599 C C . ILE A 1 77 ? 18.881 -2.514 -11.483 1.00 96.19 77 ILE A C 1
ATOM 601 O O . ILE A 1 77 ? 19.623 -2.372 -12.454 1.00 96.19 77 ILE A O 1
ATOM 605 N N . ALA A 1 78 ? 18.132 -3.605 -11.309 1.00 93.44 78 ALA A N 1
ATOM 606 C CA . ALA A 1 78 ? 18.101 -4.702 -12.266 1.00 93.44 78 ALA A CA 1
ATOM 607 C C . ALA A 1 78 ? 17.607 -4.236 -13.644 1.00 93.44 78 ALA A C 1
ATOM 609 O O . ALA A 1 78 ? 18.239 -4.574 -14.640 1.00 93.44 78 ALA A O 1
ATOM 610 N N . LEU A 1 79 ? 16.555 -3.410 -13.703 1.00 91.31 79 LEU A N 1
ATOM 611 C CA . LEU A 1 79 ? 16.055 -2.842 -14.960 1.00 91.31 79 LEU A CA 1
ATOM 612 C C . LEU A 1 79 ? 17.119 -1.995 -15.672 1.00 91.31 79 LEU A C 1
ATOM 614 O O . LEU A 1 79 ? 17.366 -2.206 -16.859 1.00 91.31 79 LEU A O 1
ATOM 618 N N . LEU A 1 80 ? 17.802 -1.105 -14.945 1.00 91.44 80 LEU A N 1
ATOM 619 C CA . LEU A 1 80 ? 18.888 -0.294 -15.510 1.00 91.44 80 LEU A CA 1
ATOM 620 C C . LEU A 1 80 ? 20.048 -1.160 -16.018 1.00 91.44 80 LEU A C 1
ATOM 622 O O . LEU A 1 80 ? 20.583 -0.921 -17.099 1.00 91.44 80 LEU A O 1
ATOM 626 N N . ALA A 1 81 ? 20.431 -2.185 -15.253 1.00 91.44 81 ALA A N 1
ATOM 627 C CA . ALA A 1 81 ? 21.491 -3.107 -15.645 1.00 91.44 81 ALA A CA 1
ATOM 628 C C . ALA A 1 81 ? 21.118 -3.897 -16.909 1.00 91.44 81 ALA A C 1
ATOM 630 O O . ALA A 1 81 ? 21.962 -4.075 -17.788 1.00 91.44 81 ALA A O 1
ATOM 631 N N . THR A 1 82 ? 19.861 -4.339 -17.027 1.00 88.00 82 THR A N 1
ATOM 632 C CA . THR A 1 82 ? 19.381 -5.029 -18.231 1.00 88.00 82 THR A CA 1
ATOM 633 C C . THR A 1 82 ? 19.337 -4.109 -19.443 1.00 88.00 82 THR A C 1
ATOM 635 O O . THR A 1 82 ? 19.814 -4.505 -20.499 1.00 88.00 82 THR A O 1
ATOM 638 N N . GLU A 1 83 ? 18.858 -2.872 -19.293 1.00 86.94 83 GLU A N 1
ATOM 639 C CA . GLU A 1 83 ? 18.839 -1.890 -20.383 1.00 86.94 83 GLU A CA 1
ATOM 640 C C . GLU A 1 83 ? 20.261 -1.597 -20.879 1.00 86.94 83 GLU A C 1
ATOM 642 O O . GLU A 1 83 ? 20.521 -1.605 -22.082 1.00 86.94 83 GLU A O 1
ATOM 647 N N . PHE A 1 84 ? 21.212 -1.427 -19.956 1.00 88.31 84 PHE A N 1
ATOM 648 C CA . PHE A 1 84 ? 22.616 -1.232 -20.306 1.00 88.31 84 PHE A CA 1
ATOM 649 C C . PHE A 1 84 ? 23.211 -2.447 -21.038 1.00 88.31 84 PHE A C 1
ATOM 651 O O . PHE A 1 84 ? 23.880 -2.285 -22.057 1.00 88.31 84 PHE A O 1
ATOM 658 N N . ALA A 1 85 ? 22.944 -3.666 -20.559 1.00 87.25 85 ALA A N 1
ATOM 659 C CA . ALA A 1 85 ? 23.434 -4.894 -21.187 1.00 87.25 85 ALA A CA 1
ATOM 660 C C . ALA A 1 85 ? 22.818 -5.151 -22.576 1.00 87.25 85 ALA A C 1
ATOM 662 O O . ALA A 1 85 ? 23.482 -5.719 -23.442 1.00 87.25 85 ALA A O 1
ATOM 663 N N . MET A 1 86 ? 21.572 -4.720 -22.797 1.00 84.06 86 MET A N 1
ATOM 664 C CA . MET A 1 86 ? 20.835 -4.873 -24.059 1.00 84.06 86 MET A CA 1
ATOM 665 C C . MET A 1 86 ? 21.018 -3.679 -25.012 1.00 84.06 86 MET A C 1
ATOM 667 O O . MET A 1 86 ? 20.342 -3.588 -26.033 1.00 84.06 86 MET A O 1
ATOM 671 N N . GLY A 1 87 ? 21.942 -2.762 -24.708 1.00 83.00 87 GLY A N 1
ATOM 67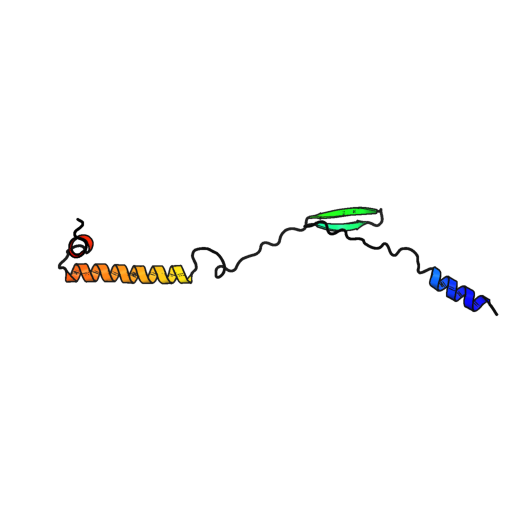2 C CA . GLY A 1 87 ? 22.298 -1.657 -25.601 1.00 83.00 87 GLY A CA 1
ATOM 673 C C . GLY A 1 87 ? 21.248 -0.545 -25.684 1.00 83.00 87 GLY A C 1
ATOM 674 O O . GLY A 1 87 ? 21.140 0.109 -26.720 1.00 83.00 87 GLY A O 1
ATOM 675 N N . GLY A 1 88 ? 20.480 -0.323 -24.615 1.00 76.62 88 GLY A N 1
ATOM 676 C CA . GLY A 1 88 ? 19.423 0.693 -24.552 1.00 76.62 88 GLY A CA 1
ATOM 677 C C . GLY A 1 88 ? 18.044 0.188 -24.976 1.00 76.62 88 GLY A C 1
ATOM 678 O O . GLY A 1 88 ? 17.101 0.974 -25.072 1.00 76.62 88 GLY A O 1
ATOM 679 N N . GLU A 1 89 ? 17.895 -1.112 -25.246 1.00 80.31 89 GLU A N 1
ATOM 680 C CA . GLU A 1 89 ? 16.578 -1.701 -25.450 1.00 80.31 89 GLU A CA 1
ATOM 681 C C . GLU A 1 89 ? 15.837 -1.811 -24.112 1.00 80.31 89 GLU A C 1
ATOM 683 O O . GLU A 1 89 ? 16.330 -2.394 -23.144 1.00 80.31 89 GLU A O 1
ATOM 688 N N . ALA A 1 90 ? 14.622 -1.258 -24.060 1.00 79.94 90 ALA A N 1
ATOM 689 C CA . ALA A 1 90 ? 13.766 -1.388 -22.892 1.00 79.94 90 ALA A CA 1
ATOM 690 C C . ALA A 1 90 ? 13.472 -2.870 -22.614 1.00 79.94 90 ALA A C 1
ATOM 692 O O . ALA A 1 90 ? 13.067 -3.610 -23.511 1.00 79.94 90 ALA A O 1
ATOM 693 N N . PHE A 1 91 ? 13.596 -3.277 -21.349 1.00 82.00 91 PHE A N 1
ATOM 694 C CA . PHE A 1 91 ? 13.360 -4.651 -20.885 1.00 82.00 91 PHE A CA 1
ATOM 695 C C . PHE A 1 91 ? 12.044 -5.266 -21.407 1.00 82.00 91 PHE A C 1
ATOM 697 O O . PHE A 1 91 ? 11.988 -6.443 -21.765 1.00 82.00 91 PHE A O 1
ATOM 704 N N . THR A 1 92 ? 10.980 -4.463 -21.497 1.00 79.94 92 THR A N 1
ATOM 705 C CA . THR A 1 92 ? 9.667 -4.871 -22.023 1.00 79.94 92 THR A CA 1
ATOM 706 C C . THR A 1 92 ? 9.685 -5.250 -23.503 1.00 79.94 92 THR A C 1
ATOM 708 O O . THR A 1 92 ? 8.948 -6.148 -23.908 1.00 79.94 92 THR A O 1
ATOM 711 N N . ARG A 1 93 ? 10.540 -4.614 -24.305 1.00 81.69 93 ARG A N 1
ATOM 712 C CA . ARG A 1 93 ? 10.696 -4.934 -25.726 1.00 81.69 93 ARG A CA 1
ATOM 713 C C . ARG A 1 93 ? 11.535 -6.190 -25.912 1.00 81.69 93 ARG A C 1
ATOM 715 O O . ARG A 1 93 ? 11.067 -7.134 -26.541 1.00 81.69 93 ARG A O 1
ATOM 722 N N . GLY A 1 94 ? 12.699 -6.245 -25.273 1.00 77.00 94 GLY A N 1
ATOM 723 C CA . GLY A 1 94 ? 13.666 -7.299 -25.565 1.00 77.00 94 GLY A CA 1
ATOM 724 C C . GLY A 1 94 ? 13.367 -8.663 -24.935 1.00 77.00 94 GLY A C 1
ATOM 725 O O . GLY A 1 94 ? 13.733 -9.684 -25.510 1.00 77.00 94 GLY A O 1
ATOM 726 N N . LEU A 1 95 ? 12.677 -8.719 -23.786 1.00 78.56 95 LEU A N 1
ATOM 727 C CA . LEU A 1 95 ? 12.298 -9.997 -23.159 1.00 78.56 95 LEU A CA 1
ATOM 728 C C . LEU A 1 95 ? 10.833 -10.372 -23.397 1.00 78.56 95 LEU A C 1
ATOM 730 O O . LEU A 1 95 ? 10.520 -11.541 -23.614 1.00 78.56 95 LEU A O 1
ATOM 734 N N . LEU A 1 96 ? 9.927 -9.397 -23.301 1.00 82.44 96 LEU A N 1
ATOM 735 C CA . LEU A 1 96 ? 8.486 -9.654 -23.341 1.00 82.44 96 LEU A CA 1
ATOM 736 C C . LEU A 1 96 ? 7.878 -9.429 -24.733 1.00 82.44 96 LEU A C 1
ATOM 738 O O . LEU A 1 96 ? 6.726 -9.803 -24.943 1.00 82.44 96 LEU A O 1
ATOM 742 N N . GLY A 1 97 ? 8.621 -8.845 -25.683 1.00 78.69 97 GLY A N 1
ATOM 743 C CA . GLY A 1 97 ? 8.146 -8.599 -27.049 1.00 78.69 97 GLY A CA 1
ATOM 744 C C . GLY A 1 97 ? 6.951 -7.644 -27.130 1.00 78.69 97 GLY A C 1
ATOM 745 O O . GLY A 1 97 ? 6.258 -7.615 -28.144 1.00 78.69 97 GLY A O 1
ATOM 746 N N . ILE A 1 98 ? 6.681 -6.891 -26.060 1.00 81.12 98 ILE A N 1
ATOM 747 C CA . ILE A 1 98 ? 5.573 -5.940 -25.974 1.00 81.12 98 ILE A CA 1
ATOM 748 C C . ILE A 1 98 ? 6.128 -4.519 -26.108 1.00 81.12 98 ILE A C 1
ATOM 750 O O . ILE A 1 98 ? 6.737 -3.980 -25.182 1.00 81.12 98 ILE A O 1
ATOM 754 N N . GLY A 1 99 ? 5.928 -3.898 -27.273 1.00 63.62 99 GLY A N 1
ATOM 755 C CA . GLY A 1 99 ? 6.201 -2.473 -27.474 1.00 63.62 99 GLY A CA 1
ATOM 756 C C . GLY A 1 99 ? 6.409 -2.042 -28.911 1.00 63.62 99 GLY A C 1
ATOM 757 O O . GLY A 1 99 ? 6.235 -2.867 -29.829 1.00 63.62 99 GLY A O 1
#

Foldseek 3Di:
DCVVVVVVVVVVVVVPPDPPPPPPPDDPQWDWDADPVRDIDTHGRDDDDDDDPLVRDPDDHPVNVVVVVVVVVVVVVVQVVVCVVVVNDGPCCPPVVDD

Radius of gyration: 39.23 Å; chains: 1; bounding box: 57×22×115 Å

pLDDT: mean 73.32, std 15.12, range [36.31, 98.06]

Secondary structure (DSSP, 8-state):
--HHHHHHHHHHHHT-S----------TTEEEEE-TTS-EEEEE-PPP-----TTSSSS--HHHHHHHHHHHHHHHHHHHHHHHHTTT--HHHHTT---